Protein AF-A0A379JK89-F1 (afdb_monomer_lite)

InterPro domains:
  IPR000792 Transcription regulator LuxR, C-terminal [PF00196] (1-33)
  IPR000792 Transcription regulator LuxR, C-terminal [PR00038] (4-20)
  IPR000792 Transcription regulator LuxR, C-terminal [PR00038] (20-32)
  IPR000792 Transcription regulator LuxR, C-terminal [PS00622] (4-31)
  IPR000792 Transcription regulator LuxR, C-terminal [PS50043] (1-54)
  IPR000792 Transcription regulator LuxR, C-terminal [SM00421] (1-50)
  IPR016032 Signal transduction response regulator, C-terminal effector [SSF46894] (1-34)
  IPR036388 Winged helix-like DNA-binding domain superfamily [G3DSA:1.10.10.10] (1-55)

Structure (mmCIF, N/CA/C/O backbone):
data_AF-A0A379JK89-F1
#
_entry.id   AF-A0A379JK89-F1
#
loop_
_atom_site.group_PDB
_atom_site.id
_atom_site.type_symbol
_atom_site.label_atom_id
_atom_site.label_alt_id
_atom_site.label_comp_id
_atom_site.label_asym_id
_atom_site.label_entity_id
_atom_site.label_seq_id
_atom_site.pdbx_PDB_ins_code
_atom_site.Cartn_x
_atom_site.Cartn_y
_atom_site.Cartn_z
_atom_site.occupancy
_atom_site.B_iso_or_equiv
_atom_site.auth_seq_id
_atom_site.auth_comp_id
_atom_site.auth_asym_id
_atom_site.auth_atom_id
_atom_site.pdbx_PDB_model_num
ATOM 1 N N . MET A 1 1 ? -5.056 4.003 -1.504 1.00 68.88 1 MET A N 1
ATOM 2 C CA . MET A 1 1 ? -4.888 2.656 -2.089 1.00 68.88 1 MET A CA 1
ATOM 3 C C . MET A 1 1 ? -6.217 1.912 -2.111 1.00 68.88 1 MET A C 1
ATOM 5 O O . MET A 1 1 ? -6.706 1.712 -3.206 1.00 68.88 1 MET A O 1
ATOM 9 N N . ALA A 1 2 ? -6.838 1.591 -0.968 1.00 71.12 2 ALA A N 1
ATOM 10 C CA . ALA A 1 2 ? -8.188 1.002 -0.934 1.00 71.12 2 ALA A CA 1
ATOM 11 C C . ALA A 1 2 ? -9.277 1.970 -1.444 1.00 71.12 2 ALA A C 1
ATOM 13 O O . ALA A 1 2 ? -10.115 1.595 -2.248 1.00 71.12 2 ALA A O 1
ATOM 14 N N . GLU A 1 3 ? -9.185 3.253 -1.086 1.00 84.25 3 GLU A N 1
ATOM 15 C CA . GLU A 1 3 ? -10.043 4.322 -1.629 1.00 84.25 3 GLU A CA 1
ATOM 16 C C . GLU A 1 3 ? -9.535 4.876 -2.983 1.00 84.25 3 GLU A C 1
ATOM 18 O O . GLU A 1 3 ? -9.716 6.049 -3.289 1.00 84.25 3 GLU A O 1
ATOM 23 N N . GLY A 1 4 ? -8.734 4.123 -3.745 1.00 86.31 4 GLY A N 1
ATOM 24 C CA . GLY A 1 4 ? -8.178 4.595 -5.028 1.00 86.31 4 GLY A CA 1
ATOM 25 C C . GLY A 1 4 ? -7.097 5.693 -4.947 1.00 86.31 4 GLY A C 1
ATOM 26 O O . GLY A 1 4 ? -6.507 6.050 -5.961 1.00 86.31 4 GLY A O 1
ATOM 27 N N . LYS A 1 5 ? -6.759 6.206 -3.754 1.00 90.88 5 LYS A N 1
ATOM 28 C CA . LYS A 1 5 ? -5.702 7.231 -3.580 1.00 90.88 5 LYS A CA 1
ATOM 29 C C . LYS A 1 5 ? -4.317 6.763 -4.074 1.00 90.88 5 LYS A C 1
ATOM 31 O O . LYS A 1 5 ? -3.873 5.665 -3.701 1.00 90.88 5 LYS A O 1
ATOM 36 N N . SER A 1 6 ? -3.621 7.631 -4.820 1.00 94.12 6 SER A N 1
ATOM 37 C CA . SER A 1 6 ? -2.202 7.501 -5.209 1.00 94.12 6 SER A CA 1
ATOM 38 C C . SER A 1 6 ? -1.249 7.687 -4.015 1.00 94.12 6 SER A C 1
ATOM 40 O O . SER A 1 6 ? -1.695 8.062 -2.931 1.00 94.12 6 SER A O 1
ATOM 42 N N . ASN A 1 7 ? 0.060 7.447 -4.189 1.00 94.38 7 ASN A N 1
ATOM 43 C CA . ASN A 1 7 ? 1.048 7.696 -3.124 1.00 94.38 7 ASN A CA 1
ATOM 44 C C . ASN A 1 7 ? 1.064 9.155 -2.695 1.00 94.38 7 ASN A C 1
ATOM 46 O O . ASN A 1 7 ? 0.904 9.421 -1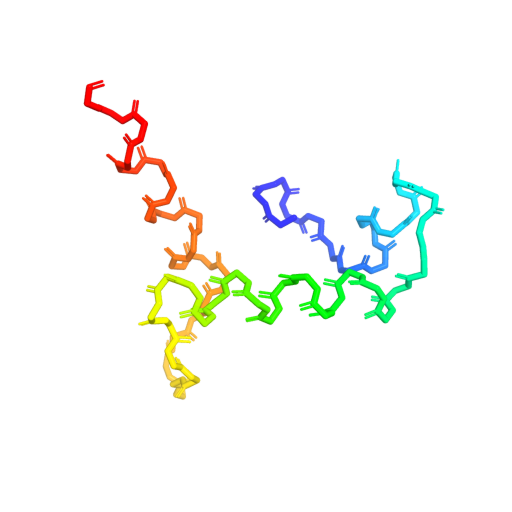.511 1.00 94.38 7 ASN A O 1
ATOM 50 N N . ARG A 1 8 ? 1.137 10.083 -3.652 1.00 96.31 8 ARG A N 1
ATOM 51 C CA . ARG A 1 8 ? 0.975 11.516 -3.400 1.00 96.31 8 ARG A CA 1
ATOM 52 C C . ARG A 1 8 ? -0.298 11.855 -2.616 1.00 96.31 8 ARG A C 1
ATOM 54 O O . ARG A 1 8 ? -0.244 12.637 -1.676 1.00 96.31 8 ARG A O 1
ATOM 61 N N . GLY A 1 9 ? -1.439 11.257 -2.969 1.00 96.12 9 GLY A N 1
ATOM 62 C CA . GLY A 1 9 ? -2.705 11.497 -2.264 1.00 96.12 9 GLY A CA 1
ATOM 63 C C . GLY A 1 9 ? -2.707 10.966 -0.826 1.00 96.12 9 GLY A C 1
ATOM 64 O O . GLY A 1 9 ? -3.218 11.623 0.074 1.00 96.12 9 GLY A O 1
ATOM 65 N N . ILE A 1 10 ? -2.102 9.797 -0.596 1.00 95.25 10 ILE A N 1
ATOM 66 C CA . ILE A 1 10 ? -1.922 9.226 0.748 1.00 95.25 10 ILE A CA 1
ATOM 67 C C . ILE A 1 10 ? -0.949 10.081 1.567 1.00 95.25 10 ILE A C 1
ATOM 69 O O . ILE A 1 10 ? -1.222 10.381 2.723 1.00 95.25 10 ILE A O 1
ATOM 73 N N . ALA A 1 11 ? 0.162 10.489 0.959 1.00 97.31 11 ALA A N 1
ATOM 74 C CA . ALA A 1 11 ? 1.186 11.324 1.569 1.00 97.31 11 ALA A CA 1
ATOM 75 C C . ALA A 1 11 ? 0.596 12.656 2.049 1.00 97.31 11 ALA A C 1
ATOM 77 O O . ALA A 1 11 ? 0.773 13.017 3.208 1.00 97.31 11 ALA A O 1
ATOM 78 N N . ALA A 1 12 ? -0.195 13.320 1.200 1.00 96.94 12 ALA A N 1
ATOM 79 C CA . ALA A 1 12 ? -0.899 14.548 1.555 1.00 96.94 12 ALA A CA 1
ATOM 80 C C . ALA A 1 12 ? -1.896 14.345 2.708 1.00 96.94 12 ALA A C 1
ATOM 82 O O . ALA A 1 12 ? -1.925 15.145 3.636 1.00 96.94 12 ALA A O 1
ATOM 83 N N . ALA A 1 13 ? -2.680 13.262 2.682 1.00 95.81 13 ALA A N 1
ATOM 84 C CA . ALA A 1 13 ? -3.667 12.975 3.725 1.00 95.81 13 ALA A CA 1
ATOM 85 C C . ALA A 1 13 ? -3.041 12.645 5.093 1.00 95.81 13 ALA A C 1
ATOM 87 O O . ALA A 1 13 ? -3.681 12.849 6.119 1.00 95.81 13 ALA A O 1
ATOM 88 N N . LEU A 1 14 ? -1.815 12.113 5.105 1.00 96.00 14 LEU A N 1
ATOM 89 C CA . LEU A 1 14 ? -1.106 11.693 6.318 1.00 96.00 14 LEU A CA 1
ATOM 90 C C . LEU A 1 14 ? 0.024 12.648 6.731 1.00 96.00 14 LEU A C 1
ATOM 92 O O . LEU A 1 14 ? 0.724 12.354 7.695 1.00 96.00 14 LEU A O 1
ATOM 96 N N . PHE A 1 15 ? 0.219 13.764 6.020 1.00 97.19 15 PHE A N 1
ATOM 97 C CA . PHE A 1 15 ? 1.332 14.701 6.231 1.00 97.19 15 PHE A CA 1
ATOM 98 C C . PHE A 1 15 ? 2.717 14.024 6.170 1.00 97.19 15 PHE A C 1
ATOM 100 O O . PHE A 1 15 ? 3.625 14.340 6.937 1.00 97.19 15 PHE A O 1
ATOM 107 N N . LEU A 1 16 ? 2.881 13.071 5.247 1.00 96.44 16 LEU A N 1
ATOM 108 C CA . LEU A 1 16 ? 4.119 12.317 5.032 1.00 96.44 16 LEU A CA 1
ATOM 109 C C . LEU A 1 16 ? 4.778 12.685 3.699 1.00 96.44 16 LEU A C 1
ATOM 111 O O . LEU A 1 16 ? 4.137 13.200 2.786 1.00 96.44 16 LEU A O 1
ATOM 115 N N . GLY A 1 17 ? 6.060 12.347 3.554 1.00 97.81 17 GLY A N 1
ATOM 116 C CA . GLY A 1 17 ? 6.731 12.359 2.254 1.00 97.81 17 GLY A CA 1
ATOM 117 C C . GLY A 1 17 ? 6.252 11.213 1.355 1.00 97.81 17 GLY A C 1
ATOM 118 O O . GLY A 1 17 ? 6.020 10.096 1.823 1.00 97.81 17 GLY A O 1
ATOM 119 N N . GLU A 1 18 ? 6.161 11.451 0.044 1.00 97.19 18 GLU A N 1
ATOM 120 C CA . GLU A 1 18 ? 5.749 10.425 -0.929 1.00 97.19 18 GLU A CA 1
ATOM 121 C C . GLU A 1 18 ? 6.658 9.184 -0.885 1.00 97.19 18 GLU A C 1
ATOM 123 O O . GLU A 1 18 ? 6.172 8.051 -0.866 1.00 97.19 18 GLU A O 1
ATOM 128 N N . ARG A 1 19 ? 7.971 9.393 -0.725 1.00 97.62 19 ARG A N 1
ATOM 129 C CA . ARG A 1 19 ? 8.972 8.326 -0.566 1.00 97.62 19 ARG A CA 1
ATOM 130 C C . ARG A 1 19 ? 8.740 7.452 0.671 1.00 97.62 19 ARG A C 1
ATOM 132 O O . ARG A 1 19 ? 8.996 6.244 0.647 1.00 97.62 19 ARG A O 1
ATOM 139 N N . THR A 1 20 ? 8.240 8.044 1.753 1.00 97.75 20 THR A N 1
ATOM 140 C CA . THR A 1 20 ? 7.880 7.315 2.975 1.00 97.75 20 THR A CA 1
ATOM 141 C C . THR A 1 20 ? 6.720 6.369 2.685 1.00 97.75 20 THR A C 1
ATOM 143 O O . THR A 1 20 ? 6.784 5.184 3.014 1.00 97.75 20 THR A O 1
ATOM 146 N N . VAL A 1 21 ? 5.696 6.852 1.974 1.00 97.00 21 VAL A N 1
ATOM 147 C CA . VAL A 1 21 ? 4.560 6.024 1.551 1.00 97.00 21 VAL A CA 1
ATOM 148 C C . VAL A 1 21 ? 5.015 4.893 0.627 1.00 97.00 21 VAL A C 1
ATOM 150 O O . VAL A 1 21 ? 4.626 3.749 0.844 1.00 97.00 21 VAL A O 1
ATOM 153 N N . GLU A 1 22 ? 5.873 5.166 -0.359 1.00 96.31 22 GLU A N 1
ATOM 154 C CA . GLU A 1 22 ? 6.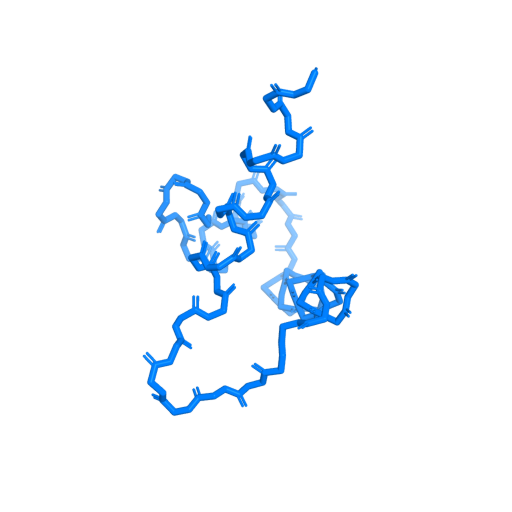452 4.131 -1.232 1.00 96.31 22 GLU A CA 1
ATOM 155 C C . GLU A 1 22 ? 7.137 3.017 -0.441 1.00 96.31 22 GLU A C 1
ATOM 157 O O . GLU A 1 22 ? 6.898 1.836 -0.701 1.00 96.31 22 GLU A O 1
ATOM 162 N N . THR A 1 23 ? 7.945 3.397 0.550 1.00 97.69 23 THR A N 1
ATOM 163 C CA . THR A 1 23 ? 8.692 2.463 1.397 1.00 97.69 23 THR A C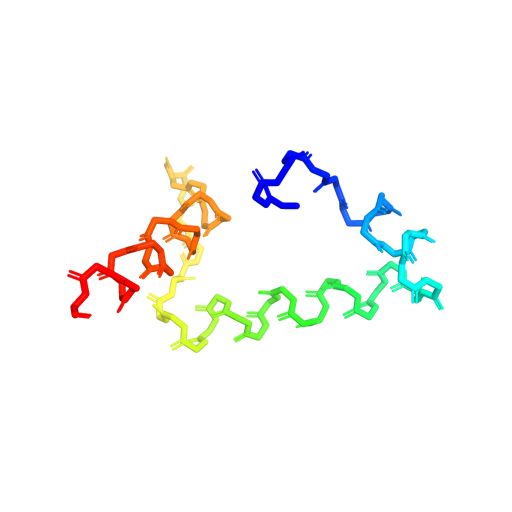A 1
ATOM 164 C C . THR A 1 23 ? 7.744 1.565 2.187 1.00 97.69 23 THR A C 1
ATOM 166 O O . THR A 1 23 ? 7.879 0.340 2.160 1.00 97.69 23 THR A O 1
ATOM 169 N N . HIS A 1 24 ? 6.734 2.148 2.839 1.00 96.44 24 HIS A N 1
ATOM 170 C CA . HIS A 1 24 ? 5.742 1.374 3.585 1.00 96.44 24 HIS A CA 1
ATOM 171 C C . HIS A 1 24 ? 4.920 0.457 2.678 1.00 96.44 24 HIS A C 1
ATOM 173 O O . HIS A 1 24 ? 4.695 -0.702 3.020 1.00 96.44 24 HIS A O 1
ATOM 179 N N . VAL A 1 25 ? 4.514 0.938 1.502 1.00 94.62 25 VAL A N 1
ATOM 180 C CA . VAL A 1 25 ? 3.777 0.134 0.520 1.00 94.62 25 VAL A CA 1
ATOM 181 C C . VAL A 1 25 ? 4.616 -1.043 0.019 1.00 94.62 25 VAL A C 1
ATOM 183 O O . VAL A 1 25 ? 4.115 -2.165 -0.036 1.00 94.62 25 VAL A O 1
ATOM 186 N N . GLY A 1 26 ? 5.894 -0.819 -0.294 1.00 95.19 26 GLY A N 1
ATOM 187 C CA . GLY A 1 26 ? 6.817 -1.889 -0.671 1.00 95.19 26 GLY A CA 1
ATOM 188 C C . GLY A 1 26 ? 6.954 -2.939 0.432 1.00 95.19 26 GLY A C 1
ATOM 189 O O . GLY A 1 26 ? 6.806 -4.130 0.168 1.00 95.19 26 GLY A O 1
ATOM 190 N N . ALA A 1 27 ? 7.135 -2.501 1.682 1.00 96.25 27 ALA A N 1
ATOM 191 C CA . ALA A 1 27 ? 7.217 -3.398 2.832 1.00 96.25 27 ALA A CA 1
ATOM 192 C C . ALA A 1 27 ?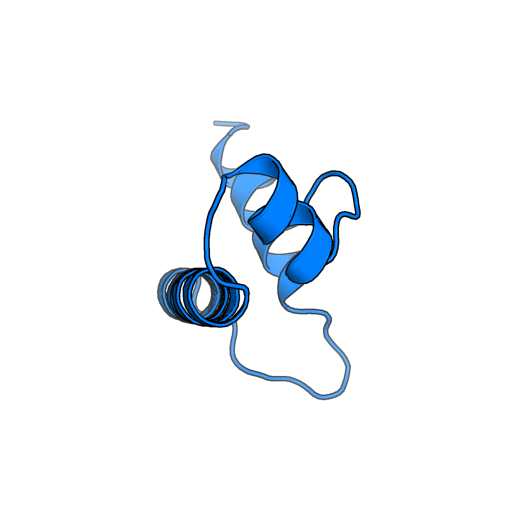 5.931 -4.217 3.042 1.00 96.25 27 ALA A C 1
ATOM 194 O O . ALA A 1 27 ? 6.011 -5.389 3.407 1.00 96.25 27 ALA A O 1
ATOM 195 N N . ILE A 1 28 ? 4.751 -3.637 2.792 1.00 94.81 28 ILE A N 1
ATOM 196 C CA . ILE A 1 28 ? 3.471 -4.361 2.840 1.00 94.81 28 ILE A CA 1
ATOM 197 C C . ILE A 1 28 ? 3.446 -5.482 1.799 1.00 94.81 28 ILE A C 1
ATOM 199 O O . ILE A 1 28 ? 3.100 -6.608 2.144 1.00 94.81 28 ILE A O 1
ATOM 203 N N . PHE A 1 29 ? 3.848 -5.220 0.552 1.00 94.81 29 PHE A N 1
ATOM 204 C CA . PHE A 1 29 ? 3.894 -6.271 -0.471 1.00 94.81 29 PHE A CA 1
ATOM 205 C C . PHE A 1 29 ? 4.832 -7.407 -0.083 1.00 94.81 29 PHE A C 1
ATOM 207 O O . PHE A 1 29 ? 4.460 -8.568 -0.223 1.00 94.81 29 PHE A O 1
ATOM 214 N N .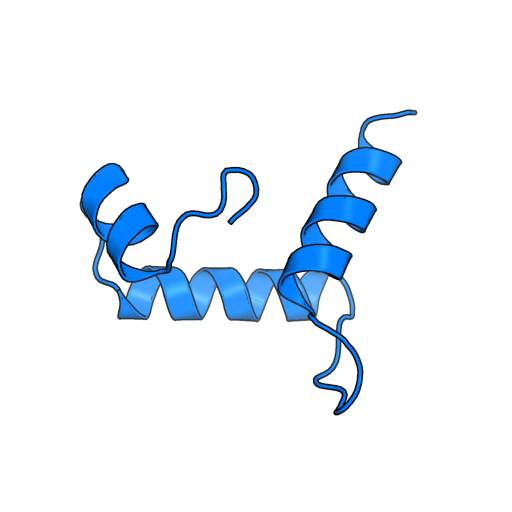 THR A 1 30 ? 6.003 -7.084 0.465 1.00 94.88 30 THR A N 1
ATOM 215 C CA . THR A 1 30 ? 6.938 -8.093 0.969 1.00 94.88 30 THR A CA 1
ATOM 216 C C . THR A 1 30 ? 6.311 -8.925 2.089 1.00 94.88 30 THR A C 1
ATOM 218 O O . THR A 1 30 ? 6.354 -10.150 2.031 1.00 94.88 30 THR A O 1
ATOM 221 N N . LYS A 1 31 ? 5.663 -8.286 3.073 1.00 94.88 31 LYS A N 1
ATOM 222 C CA . LYS A 1 31 ? 4.989 -8.981 4.188 1.00 94.88 31 LYS A CA 1
ATOM 223 C C . LYS A 1 31 ? 3.839 -9.877 3.732 1.00 94.88 31 LYS A C 1
ATOM 225 O O . LYS A 1 31 ? 3.575 -10.894 4.360 1.00 94.88 31 LYS A O 1
ATOM 230 N N . LEU A 1 32 ? 3.159 -9.498 2.654 1.00 94.69 32 LEU A N 1
ATOM 231 C CA . LEU A 1 32 ? 2.067 -10.270 2.065 1.00 94.69 32 LEU A CA 1
ATOM 232 C C . LEU A 1 32 ? 2.541 -11.295 1.022 1.00 94.69 32 LEU A C 1
ATOM 234 O O . LEU A 1 32 ? 1.698 -11.943 0.406 1.00 94.69 32 LEU A O 1
ATOM 238 N N . ALA A 1 33 ? 3.857 -11.440 0.824 1.00 94.44 33 ALA A N 1
ATOM 239 C CA . ALA A 1 33 ? 4.457 -12.293 -0.200 1.00 94.44 33 ALA A CA 1
ATOM 240 C C . ALA A 1 33 ? 3.882 -12.024 -1.608 1.00 94.44 33 ALA A C 1
ATOM 242 O O . ALA A 1 33 ? 3.500 -12.944 -2.327 1.00 94.44 33 ALA A O 1
ATOM 243 N N . LEU A 1 34 ? 3.805 -10.743 -1.989 1.00 93.50 34 LEU A N 1
ATOM 244 C CA . LEU A 1 34 ? 3.322 -10.270 -3.291 1.00 93.50 34 LEU A CA 1
ATOM 245 C C . LEU A 1 34 ? 4.508 -9.830 -4.175 1.00 93.50 34 LEU A C 1
ATOM 247 O O . LEU A 1 34 ? 4.845 -8.635 -4.204 1.00 93.50 34 LEU A O 1
ATOM 251 N N . PRO A 1 35 ? 5.179 -10.766 -4.876 1.00 89.94 35 PRO A N 1
ATOM 252 C CA . PRO A 1 35 ? 6.280 -10.437 -5.777 1.00 89.94 35 PRO A CA 1
ATOM 253 C C . PRO A 1 35 ? 5.787 -9.599 -6.968 1.00 89.94 35 PRO A C 1
ATOM 255 O O . PRO A 1 35 ? 4.603 -9.641 -7.308 1.00 89.94 35 PRO A O 1
ATOM 258 N N . PRO A 1 36 ? 6.658 -8.786 -7.594 1.00 87.56 36 PRO A N 1
ATOM 259 C CA . PRO A 1 36 ? 6.311 -8.105 -8.836 1.00 87.56 36 PRO A CA 1
ATOM 260 C C . PRO A 1 36 ? 6.001 -9.140 -9.927 1.00 87.56 36 PRO A C 1
ATOM 262 O O . PRO A 1 36 ? 6.811 -10.027 -10.177 1.00 87.56 36 PRO A O 1
ATOM 265 N N . GLY A 1 37 ? 4.840 -9.009 -10.565 1.00 86.00 37 GLY A N 1
ATOM 266 C CA . GLY A 1 37 ? 4.423 -9.811 -11.713 1.00 86.00 37 GLY A CA 1
ATOM 267 C C . GLY A 1 37 ? 3.969 -8.895 -12.854 1.00 86.00 37 GLY A C 1
ATOM 2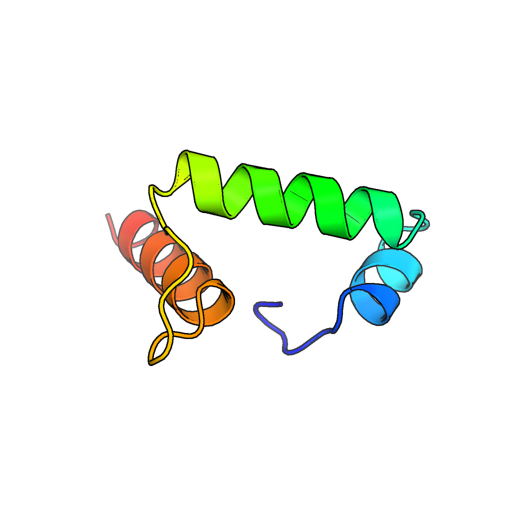68 O O . GLY A 1 37 ? 3.527 -7.777 -12.573 1.00 86.00 37 GLY A O 1
ATOM 269 N N . PRO A 1 38 ? 4.111 -9.322 -14.120 1.00 83.00 38 PRO A N 1
ATOM 270 C CA . PRO A 1 38 ? 3.743 -8.511 -15.282 1.00 83.00 38 PRO A CA 1
ATOM 271 C C . PRO A 1 38 ? 2.228 -8.306 -15.411 1.00 83.00 38 PRO A C 1
ATOM 273 O O . PRO A 1 38 ? 1.799 -7.238 -15.838 1.00 83.00 38 PRO A O 1
ATOM 276 N N . ASP A 1 39 ? 1.436 -9.288 -14.977 1.00 84.25 39 ASP A N 1
ATOM 277 C CA . ASP A 1 39 ? -0.013 -9.320 -15.210 1.00 84.25 39 ASP A CA 1
ATOM 278 C C . ASP A 1 39 ? -0.836 -8.901 -13.977 1.00 84.25 39 ASP A C 1
ATOM 280 O O . ASP A 1 39 ? -2.046 -8.701 -14.066 1.00 84.25 39 ASP A O 1
ATOM 284 N N . ASP A 1 40 ? -0.180 -8.716 -12.823 1.00 83.50 40 ASP A N 1
ATOM 285 C CA . ASP A 1 40 ? -0.846 -8.538 -11.533 1.00 83.50 40 ASP A CA 1
ATOM 286 C C . ASP A 1 40 ? -0.609 -7.168 -10.889 1.00 83.50 40 ASP A C 1
ATOM 288 O O . ASP A 1 40 ? 0.510 -6.740 -10.575 1.00 83.50 40 ASP A O 1
ATOM 292 N N . HIS A 1 41 ? -1.708 -6.510 -10.517 1.00 90.12 41 HIS A N 1
ATOM 293 C CA . HIS A 1 41 ? -1.662 -5.310 -9.692 1.00 90.12 41 HIS A CA 1
ATOM 294 C C . HIS A 1 41 ? -1.499 -5.667 -8.207 1.00 90.12 41 HIS A C 1
ATOM 296 O O . HIS A 1 41 ? -2.475 -5.786 -7.466 1.00 90.12 41 HIS A O 1
ATOM 302 N N . ARG A 1 42 ? -0.251 -5.728 -7.721 1.00 93.06 42 ARG A N 1
ATOM 303 C CA . ARG A 1 42 ? 0.087 -6.011 -6.302 1.00 93.06 42 ARG A CA 1
ATOM 304 C C . ARG A 1 42 ? -0.709 -5.209 -5.268 1.00 93.06 42 ARG A C 1
ATOM 306 O O . ARG A 1 42 ? -0.992 -5.701 -4.182 1.00 93.06 42 ARG A O 1
ATOM 313 N N . ARG A 1 43 ? -1.086 -3.971 -5.597 1.00 92.31 43 ARG A N 1
ATOM 314 C CA . ARG A 1 43 ? -1.940 -3.122 -4.747 1.00 92.31 43 ARG A CA 1
ATOM 315 C C . ARG A 1 43 ? -3.329 -3.706 -4.542 1.00 92.31 43 ARG A C 1
ATOM 317 O O . ARG A 1 43 ? -3.824 -3.697 -3.423 1.00 92.31 43 ARG A O 1
ATOM 324 N N . VAL A 1 44 ? -3.936 -4.205 -5.614 1.00 92.69 44 VAL A N 1
ATOM 325 C CA . VAL A 1 44 ? -5.258 -4.834 -5.578 1.00 92.69 44 VAL A CA 1
ATOM 326 C C . VAL A 1 44 ? -5.169 -6.141 -4.799 1.00 92.69 44 VAL A C 1
ATOM 328 O O . VAL A 1 44 ? -5.942 -6.340 -3.868 1.00 92.69 44 VAL A O 1
ATOM 331 N N . LEU A 1 45 ? -4.157 -6.968 -5.081 1.00 93.12 45 LEU A N 1
ATOM 332 C CA . LEU A 1 45 ? -3.912 -8.209 -4.339 1.00 93.12 45 LEU A CA 1
ATOM 333 C C . LEU A 1 45 ? -3.718 -7.963 -2.835 1.00 93.12 45 LEU A C 1
ATOM 335 O O . LEU A 1 45 ? -4.258 -8.704 -2.017 1.00 93.12 45 LEU A O 1
ATOM 339 N N . ALA A 1 46 ? -2.997 -6.902 -2.459 1.00 94.06 46 ALA A N 1
ATOM 340 C CA . ALA A 1 46 ? -2.813 -6.525 -1.060 1.00 94.06 46 ALA A CA 1
ATOM 341 C C . ALA A 1 46 ? -4.138 -6.152 -0.374 1.00 94.06 46 ALA A C 1
ATOM 343 O O . ALA A 1 46 ? -4.371 -6.560 0.763 1.00 94.06 46 ALA A O 1
ATOM 344 N N . VAL A 1 47 ? -5.017 -5.415 -1.065 1.00 93.25 47 VAL A N 1
ATOM 345 C CA . VAL A 1 47 ? -6.351 -5.067 -0.550 1.00 93.25 47 VAL A CA 1
ATOM 346 C C . VAL A 1 47 ? -7.222 -6.315 -0.404 1.00 93.25 47 VAL A C 1
ATOM 348 O O . VAL A 1 47 ? -7.814 -6.506 0.654 1.00 93.25 47 VAL A O 1
ATOM 351 N N . LEU A 1 48 ? -7.256 -7.195 -1.409 1.00 93.19 48 LEU A N 1
ATOM 352 C CA . LEU A 1 48 ? -8.023 -8.445 -1.354 1.00 93.19 48 LEU A CA 1
ATOM 353 C C . LEU A 1 48 ? -7.573 -9.331 -0.183 1.00 93.19 48 LEU A C 1
ATOM 355 O O . LEU A 1 48 ? -8.398 -9.736 0.631 1.00 93.19 48 LEU A O 1
ATOM 359 N N . ARG A 1 49 ? -6.257 -9.529 -0.019 1.00 92.56 49 ARG A N 1
ATOM 360 C CA . ARG A 1 49 ? -5.674 -10.271 1.114 1.00 92.56 49 ARG A CA 1
ATOM 361 C C . ARG A 1 49 ? -6.081 -9.687 2.469 1.00 92.56 49 ARG A C 1
ATOM 363 O O . ARG A 1 49 ? -6.340 -10.444 3.400 1.00 92.56 49 ARG A O 1
ATOM 370 N N . HIS A 1 50 ? -6.123 -8.359 2.591 1.00 91.12 50 HIS A N 1
ATOM 371 C CA . HIS A 1 50 ? -6.542 -7.693 3.825 1.00 91.12 50 HIS A CA 1
ATOM 372 C C . HIS A 1 50 ? -8.032 -7.909 4.123 1.00 91.12 50 HIS A C 1
ATOM 374 O O . HIS A 1 50 ? -8.384 -8.223 5.258 1.00 91.12 50 HIS A O 1
ATOM 380 N N . LEU A 1 51 ? -8.896 -7.793 3.109 1.00 91.50 51 LEU A N 1
ATOM 381 C CA . LEU A 1 51 ? -10.336 -8.017 3.259 1.00 91.50 51 LEU A CA 1
ATOM 382 C C . LEU A 1 51 ? -10.657 -9.475 3.598 1.00 91.50 51 LEU A C 1
ATOM 384 O O . LEU A 1 51 ? -11.520 -9.724 4.432 1.00 91.50 51 LEU A O 1
ATOM 388 N N . ASP A 1 52 ? -9.948 -10.436 3.007 1.00 91.12 52 ASP A N 1
ATOM 389 C CA . ASP A 1 52 ? -10.129 -11.854 3.329 1.00 91.12 52 ASP A CA 1
ATOM 390 C C . ASP A 1 52 ? -9.637 -12.199 4.741 1.00 91.12 52 ASP A C 1
ATOM 392 O O . ASP A 1 52 ? -10.246 -13.024 5.421 1.00 91.12 52 ASP A O 1
ATOM 396 N N . ALA A 1 53 ? -8.579 -11.539 5.225 1.00 86.44 53 ALA A N 1
ATOM 397 C CA . ALA A 1 53 ? -8.118 -11.695 6.604 1.00 86.44 53 ALA A CA 1
ATOM 398 C C . ALA A 1 53 ? -9.124 -11.153 7.637 1.00 86.44 53 ALA A C 1
ATOM 400 O O . ALA A 1 53 ? -9.201 -11.694 8.737 1.00 86.44 53 ALA A O 1
ATOM 401 N N . GLY A 1 54 ? -9.890 -10.112 7.289 1.00 80.31 54 GLY A N 1
ATOM 402 C CA . GLY A 1 54 ? -10.911 -9.504 8.152 1.00 80.31 54 GLY A CA 1
ATOM 403 C C . GLY A 1 54 ? -12.285 -10.185 8.125 1.00 80.31 54 GLY A C 1
ATOM 404 O O . GLY A 1 54 ? -13.155 -9.801 8.897 1.00 80.31 54 GLY A O 1
ATOM 405 N N . LYS A 1 55 ? -12.499 -11.178 7.252 1.00 73.38 55 LYS A N 1
ATOM 406 C CA . LYS A 1 55 ? -13.743 -11.974 7.166 1.00 73.38 55 LYS A CA 1
ATOM 407 C C . LYS A 1 55 ? -13.772 -13.186 8.114 1.00 73.38 55 LYS A C 1
ATOM 409 O O . LYS A 1 55 ? -14.652 -14.032 7.974 1.00 73.38 55 LYS A O 1
ATOM 414 N N . ARG A 1 56 ? -12.789 -13.312 9.005 1.00 55.94 56 ARG A N 1
ATOM 415 C CA . ARG A 1 56 ? -12.670 -14.411 9.972 1.00 55.94 56 ARG A CA 1
ATOM 416 C C . ARG A 1 56 ? -13.313 -14.067 11.303 1.00 55.94 56 ARG A C 1
ATOM 418 O O . ARG A 1 56 ? -13.193 -12.892 11.710 1.00 55.94 56 ARG A O 1
#

Organism: NCBI:txid1823

Sequence (56 aa):
MAEGKSNRGIAAALFLGERTVETHVGAIFTKLALPPGPDDHRRVLAVLRHLDAGKR

Radius of gyration: 11.95 Å; chains: 1; bounding box: 23×29×25 Å

pLDDT: mean 91.1, std 8.03, range [55.94, 97.81]

Secondary structure (DSSP, 8-state):
-TTS--HHHHHHHHT--HHHHHHHHHHHHHHTT----SS--HHHHHHHHHHHHTT-

Foldseek 3Di:
DLVPDDLVRVCVVVVHDSVVSVVVLVVLLVVVVNDDDPVDDSVVVSVVVVVVVVVD